Protein AF-A0AAF0JVI3-F1 (afdb_monomer)

Solvent-accessible surface area (backbone atoms only — not comparable to full-atom values): 8231 Å² total; per-residue (Å²): 130,86,75,66,39,28,36,36,37,35,58,21,78,48,69,66,36,45,56,50,49,50,54,50,51,55,49,44,70,76,72,38,88,47,59,59,34,39,35,38,45,34,44,60,69,48,43,54,50,51,65,70,68,48,59,68,65,55,51,71,70,60,32,52,45,82,44,73,52,59,90,94,47,67,57,68,64,51,51,51,53,50,44,72,74,58,62,40,49,33,38,34,35,36,44,21,34,46,73,63,34,77,77,58,58,63,59,57,56,55,62,52,26,62,77,70,69,24,46,49,32,9,38,33,85,55,92,61,30,46,78,50,70,52,76,29,71,46,69,68,59,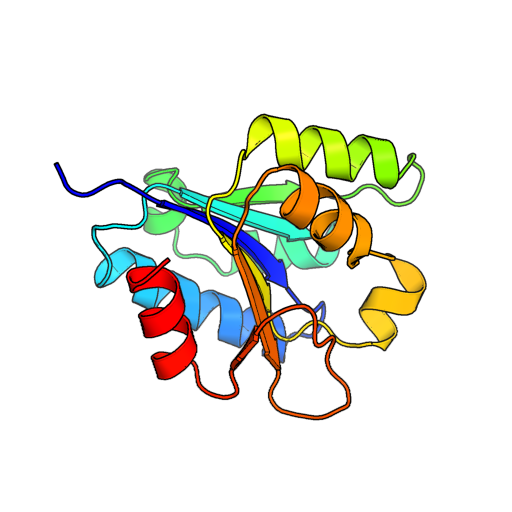43,53,50,51,62,72,74,104

Nearest PDB structures (foldseek):
  8oru-assembly2_DDD  TM=5.451E-01  e=4.263E-02  Methanothermus fervidus DSM 2088
  2d7i-assembly1_A  TM=6.392E-01  e=3.546E-01  Homo sapiens
  1tq8-assembly2_E-2  TM=4.456E-01  e=7.735E-02  Mycobacterium tuberculosis H37Rv
  6e4r-assembly1_A  TM=6.004E-01  e=4.938E-01  Drosophila melanogaster
  5zst-assembly1_A  TM=4.640E-01  e=8.386E-01  Hydrogenimonas thermophila

Structure (mmCIF, N/CA/C/O backbone):
data_AF-A0AAF0JVI3-F1
#
_entry.id   AF-A0AAF0JVI3-F1
#
loop_
_atom_site.group_PDB
_atom_site.id
_atom_site.type_symbol
_atom_site.label_atom_id
_atom_site.label_alt_id
_atom_site.label_comp_id
_atom_site.label_asym_id
_atom_site.label_entity_id
_atom_site.label_seq_id
_atom_site.pdbx_PDB_ins_code
_atom_site.Cartn_x
_atom_site.Cartn_y
_atom_site.Cartn_z
_atom_site.occupancy
_atom_site.B_iso_or_equiv
_atom_site.auth_seq_id
_atom_site.auth_comp_id
_atom_site.auth_asym_id
_atom_site.auth_atom_id
_atom_site.pdbx_PDB_model_num
ATOM 1 N N . MET A 1 1 ? -16.131 -2.625 21.832 1.00 48.53 1 MET A N 1
ATOM 2 C CA . MET A 1 1 ? -14.728 -2.261 21.535 1.00 48.53 1 MET A CA 1
ATOM 3 C C . MET A 1 1 ? -14.649 -1.943 20.058 1.00 48.53 1 MET A C 1
ATOM 5 O O . MET A 1 1 ? -15.093 -2.768 19.276 1.00 48.53 1 MET A O 1
ATOM 9 N N . THR A 1 2 ? -14.171 -0.762 19.675 1.00 58.72 2 THR A N 1
ATOM 10 C CA . THR A 1 2 ? -13.973 -0.422 18.259 1.00 58.72 2 THR A CA 1
ATOM 11 C C . THR A 1 2 ? -12.826 -1.269 17.720 1.00 58.72 2 THR A C 1
ATOM 13 O O . THR A 1 2 ? -11.732 -1.240 18.289 1.00 58.72 2 THR A O 1
ATOM 16 N N . GLU A 1 3 ? -13.085 -2.067 16.687 1.00 73.50 3 GLU A N 1
ATOM 17 C CA . GLU A 1 3 ? -12.071 -2.938 16.101 1.00 73.50 3 GLU A CA 1
ATOM 18 C C . GLU A 1 3 ? -10.969 -2.101 15.443 1.00 73.50 3 GLU A C 1
ATOM 20 O O . GLU A 1 3 ? -11.215 -1.061 14.827 1.00 73.50 3 GLU A O 1
ATOM 25 N N . LYS A 1 4 ? -9.728 -2.514 15.684 1.00 83.94 4 LYS A N 1
ATOM 26 C CA . LYS A 1 4 ? -8.514 -1.770 15.361 1.00 83.94 4 LYS A CA 1
ATOM 27 C C . LYS A 1 4 ? -7.941 -2.323 14.056 1.00 83.94 4 LYS A C 1
ATOM 29 O O . LYS A 1 4 ? -7.474 -3.458 14.037 1.00 83.94 4 LYS A O 1
ATOM 34 N N . LYS A 1 5 ? -7.948 -1.516 12.998 1.00 88.94 5 LYS A N 1
ATOM 35 C CA . LYS A 1 5 ? -7.718 -1.929 11.607 1.00 88.94 5 LYS A CA 1
ATOM 36 C C . LYS A 1 5 ? -6.244 -2.002 11.221 1.00 88.94 5 LYS A C 1
ATOM 38 O O . LYS A 1 5 ? -5.407 -1.222 11.687 1.00 88.94 5 LYS A O 1
ATOM 43 N N . ARG A 1 6 ? -5.934 -2.932 10.328 1.00 93.94 6 ARG A N 1
ATOM 44 C CA . ARG A 1 6 ? -4.636 -3.196 9.711 1.00 93.94 6 ARG A CA 1
ATOM 45 C C . ARG A 1 6 ? -4.731 -2.863 8.234 1.00 93.94 6 ARG A C 1
ATOM 47 O O . ARG A 1 6 ? -5.465 -3.502 7.485 1.00 93.94 6 ARG A O 1
ATOM 54 N N . LEU A 1 7 ? -3.956 -1.875 7.825 1.00 95.81 7 LEU A N 1
ATOM 55 C CA . LEU A 1 7 ? -3.935 -1.370 6.463 1.00 95.81 7 LEU A CA 1
ATOM 56 C C . LEU A 1 7 ? -2.716 -1.921 5.730 1.00 95.81 7 LEU A C 1
ATOM 58 O O . LEU A 1 7 ? -1.613 -1.845 6.266 1.00 95.81 7 LEU A O 1
ATOM 62 N N . LEU A 1 8 ? -2.879 -2.430 4.513 1.00 96.62 8 LEU A N 1
ATOM 63 C CA . LEU A 1 8 ? -1.770 -2.762 3.618 1.00 96.62 8 LEU A CA 1
ATOM 64 C C . LEU A 1 8 ? -1.792 -1.838 2.399 1.00 96.62 8 LEU A C 1
ATOM 66 O O . LEU A 1 8 ? -2.687 -1.915 1.567 1.00 96.62 8 LEU A O 1
ATOM 70 N N . LEU A 1 9 ? -0.789 -0.973 2.294 1.00 96.56 9 LEU A N 1
ATOM 71 C CA . LEU A 1 9 ? -0.605 -0.002 1.223 1.00 96.56 9 LEU A CA 1
ATOM 72 C C . LEU A 1 9 ? 0.365 -0.546 0.170 1.00 96.56 9 LEU A C 1
ATOM 74 O O . LEU A 1 9 ? 1.494 -0.935 0.485 1.00 96.56 9 LEU A O 1
ATOM 78 N N . ILE A 1 10 ? -0.065 -0.509 -1.088 1.00 95.19 10 ILE A N 1
ATOM 79 C CA . ILE A 1 10 ? 0.704 -0.869 -2.281 1.00 95.19 10 ILE A CA 1
ATOM 80 C C . ILE A 1 10 ? 0.852 0.409 -3.125 1.00 95.19 10 ILE A C 1
ATOM 82 O O . ILE A 1 10 ? -0.019 0.703 -3.949 1.00 95.19 10 ILE A O 1
ATOM 86 N N . PRO A 1 11 ? 1.895 1.227 -2.897 1.00 95.12 11 PRO A N 1
ATOM 87 C CA . PRO A 1 11 ? 2.025 2.521 -3.546 1.00 95.12 11 PRO A CA 1
ATOM 88 C C . PRO A 1 11 ? 2.601 2.438 -4.964 1.00 95.12 11 PRO A C 1
ATOM 90 O O . PRO A 1 11 ? 3.274 1.471 -5.342 1.00 95.12 11 PRO A O 1
ATOM 93 N N . GLY A 1 12 ? 2.377 3.495 -5.742 1.00 93.50 12 GLY A N 1
ATOM 94 C CA . GLY A 1 12 ? 3.143 3.803 -6.947 1.00 93.50 12 GLY A CA 1
ATOM 95 C C . GLY A 1 12 ? 4.621 4.053 -6.659 1.00 93.50 12 GLY A C 1
ATOM 96 O O . GLY A 1 12 ? 5.032 4.310 -5.526 1.00 93.50 12 GLY A O 1
ATOM 97 N N . THR A 1 13 ? 5.444 3.956 -7.702 1.00 92.06 13 THR A N 1
ATOM 98 C CA . THR A 1 13 ? 6.897 4.166 -7.577 1.00 92.06 13 THR A CA 1
ATOM 99 C C . THR A 1 13 ? 7.313 5.618 -7.832 1.00 92.06 13 THR A C 1
ATOM 101 O O . THR A 1 13 ? 8.444 6.003 -7.528 1.00 92.06 13 THR A O 1
ATOM 104 N N . SER A 1 14 ? 6.406 6.443 -8.370 1.00 91.69 14 SER A N 1
ATOM 105 C CA . SER A 1 14 ? 6.688 7.837 -8.708 1.00 91.69 14 SER A CA 1
ATOM 106 C C . SER A 1 14 ? 6.914 8.697 -7.460 1.00 91.69 14 SER A C 1
ATOM 108 O O . SER A 1 14 ? 6.348 8.458 -6.391 1.00 91.69 14 SER A O 1
ATOM 110 N N . ARG A 1 15 ? 7.727 9.752 -7.597 1.00 90.75 15 ARG A N 1
ATOM 111 C CA . ARG A 1 15 ? 7.989 10.689 -6.491 1.00 90.75 15 ARG A CA 1
ATOM 112 C C . ARG A 1 15 ? 6.720 11.374 -5.992 1.00 90.75 15 ARG A C 1
ATOM 114 O O . ARG A 1 15 ? 6.581 11.556 -4.786 1.00 90.75 15 ARG A O 1
ATOM 121 N N . ASP A 1 16 ? 5.813 11.734 -6.897 1.00 91.62 16 ASP A N 1
ATOM 122 C CA . ASP A 1 16 ? 4.544 12.362 -6.530 1.00 91.62 16 ASP A CA 1
ATOM 123 C C . ASP A 1 16 ? 3.647 11.398 -5.748 1.00 91.62 16 ASP A C 1
ATOM 125 O O . ASP A 1 16 ? 3.144 11.781 -4.694 1.00 91.62 16 ASP A O 1
ATOM 129 N N . SER A 1 17 ? 3.548 10.133 -6.184 1.00 92.88 17 SER A N 1
ATOM 130 C CA . SER A 1 17 ? 2.815 9.092 -5.452 1.00 92.88 17 SER A CA 1
ATOM 131 C C . SER A 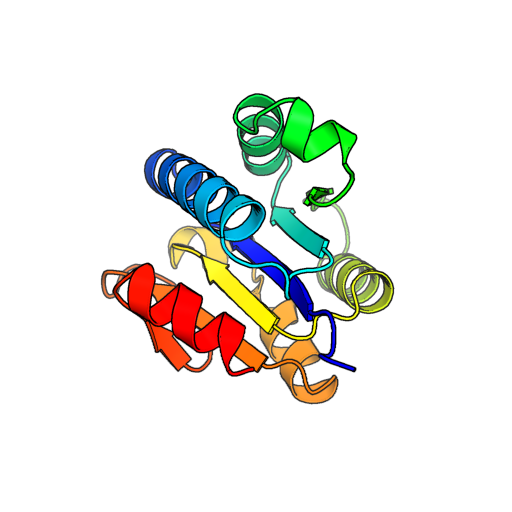1 17 ? 3.367 8.909 -4.040 1.00 92.88 17 SER A C 1
ATOM 133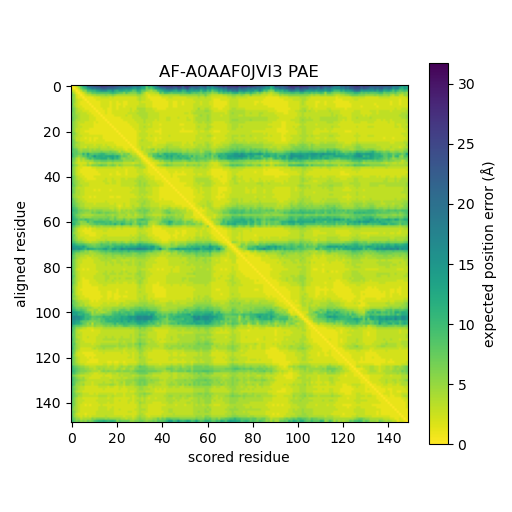 O O . SER A 1 17 ? 2.603 8.893 -3.077 1.00 92.88 17 SER A O 1
ATOM 135 N N . ILE A 1 18 ? 4.695 8.848 -3.892 1.00 94.81 18 ILE A N 1
ATOM 136 C CA . ILE A 1 18 ? 5.328 8.717 -2.577 1.00 94.81 18 ILE A CA 1
ATOM 137 C C . ILE A 1 18 ? 5.071 9.962 -1.720 1.00 94.81 18 ILE A C 1
ATOM 139 O O . ILE A 1 18 ? 4.703 9.821 -0.560 1.00 94.81 18 ILE A O 1
ATOM 143 N N . ARG A 1 19 ? 5.220 11.180 -2.255 1.00 93.81 19 ARG A N 1
ATOM 144 C CA . ARG A 1 19 ? 4.946 12.414 -1.493 1.00 93.81 19 ARG A CA 1
ATOM 145 C C . ARG A 1 19 ? 3.516 12.427 -0.951 1.00 93.81 19 ARG A C 1
ATOM 147 O O . ARG A 1 19 ? 3.306 12.765 0.211 1.00 93.81 19 ARG A O 1
ATOM 154 N N . GLU A 1 20 ? 2.555 12.050 -1.783 1.00 95.19 20 GLU A N 1
ATOM 155 C CA . GLU A 1 20 ? 1.143 12.019 -1.412 1.00 95.19 20 GLU A CA 1
ATOM 156 C C . GLU A 1 20 ? 0.833 10.907 -0.403 1.00 95.19 20 GLU A C 1
ATOM 158 O O . GLU A 1 20 ? 0.116 11.142 0.568 1.00 95.19 20 GLU A O 1
ATOM 163 N N . LEU A 1 21 ? 1.470 9.742 -0.546 1.00 96.12 21 LEU A N 1
ATOM 164 C CA . LEU A 1 21 ? 1.407 8.650 0.426 1.00 96.12 21 LEU A CA 1
ATOM 165 C C . LEU A 1 21 ? 1.873 9.104 1.816 1.00 96.12 21 LEU A C 1
ATOM 167 O O . LEU A 1 21 ? 1.233 8.783 2.813 1.00 96.12 21 LEU A O 1
ATOM 171 N N . ILE A 1 22 ? 2.980 9.849 1.900 1.00 94.00 22 ILE A N 1
ATOM 172 C CA . ILE A 1 22 ? 3.499 10.347 3.182 1.00 94.00 22 ILE A CA 1
ATOM 173 C C . ILE A 1 22 ? 2.515 11.326 3.829 1.00 94.00 22 ILE A C 1
ATOM 175 O O . ILE A 1 22 ? 2.246 11.214 5.025 1.00 94.00 22 ILE A O 1
ATOM 179 N N . ALA A 1 23 ? 1.957 12.259 3.052 1.00 91.69 23 ALA A N 1
ATOM 180 C CA . ALA A 1 23 ? 0.954 13.199 3.552 1.00 91.69 23 ALA A CA 1
ATOM 181 C C . ALA A 1 23 ? -0.284 12.463 4.091 1.00 91.69 23 ALA A C 1
ATOM 183 O O . ALA A 1 23 ? -0.745 12.749 5.197 1.00 91.69 23 ALA A O 1
ATOM 184 N N . PHE A 1 24 ? -0.755 11.462 3.350 1.00 93.12 24 PHE A N 1
ATOM 185 C CA . PHE A 1 24 ? -1.876 10.615 3.736 1.00 93.12 24 PHE A CA 1
ATOM 186 C C . PHE A 1 24 ? -1.608 9.813 5.019 1.00 93.12 24 PHE A C 1
ATOM 188 O O . PHE A 1 24 ? -2.438 9.800 5.924 1.00 93.12 24 PHE A O 1
ATOM 195 N N . ILE A 1 25 ? -0.431 9.193 5.155 1.00 92.50 25 ILE A N 1
ATOM 196 C CA . ILE A 1 25 ? -0.056 8.451 6.372 1.00 92.50 25 ILE A CA 1
ATOM 197 C C . ILE A 1 25 ? -0.023 9.375 7.591 1.00 92.50 25 ILE A C 1
ATOM 199 O O . ILE A 1 25 ? -0.523 9.002 8.652 1.00 92.50 25 ILE A O 1
ATOM 203 N N . ASN A 1 26 ? 0.547 10.573 7.446 1.00 87.44 26 ASN A N 1
ATOM 204 C CA . ASN A 1 26 ? 0.596 11.541 8.537 1.00 87.44 26 ASN A CA 1
ATOM 205 C C . ASN A 1 26 ? -0.821 11.955 8.967 1.00 87.44 26 ASN A C 1
ATOM 207 O O . ASN A 1 26 ? -1.109 11.957 10.161 1.00 87.44 26 ASN A O 1
ATOM 211 N N . SER A 1 27 ? -1.721 12.223 8.012 1.00 86.75 27 SER A N 1
ATOM 212 C CA . SER A 1 27 ? -3.138 12.501 8.297 1.00 86.75 27 SER A CA 1
ATOM 213 C C . SER A 1 27 ? -3.789 11.349 9.070 1.00 86.75 27 SER A C 1
ATOM 215 O O . SER A 1 27 ? -4.274 11.532 10.190 1.00 86.75 27 SER A O 1
ATOM 217 N N . LEU A 1 28 ? -3.691 10.125 8.541 1.00 86.81 28 LEU A N 1
ATOM 218 C CA . LEU A 1 28 ? -4.298 8.941 9.145 1.00 86.81 28 LEU A CA 1
ATOM 219 C C . LEU A 1 28 ? -3.813 8.677 10.571 1.00 86.81 28 LEU A C 1
ATOM 221 O O . LEU A 1 28 ? -4.615 8.357 11.443 1.00 86.81 28 LEU A O 1
ATOM 225 N N . ILE A 1 29 ? -2.512 8.787 10.836 1.00 82.44 29 ILE A N 1
ATOM 226 C CA . ILE A 1 29 ? -1.958 8.434 12.150 1.00 82.44 29 ILE A CA 1
ATOM 227 C C . ILE A 1 29 ? -2.369 9.432 13.234 1.00 82.44 29 ILE A C 1
ATOM 229 O O . ILE A 1 29 ? -2.554 9.028 14.386 1.00 82.44 29 ILE A O 1
ATOM 233 N N . HIS A 1 30 ? -2.501 10.712 12.885 1.00 74.50 30 HIS A N 1
ATOM 234 C CA . HIS A 1 30 ? -2.864 11.755 13.841 1.00 74.50 30 HIS A CA 1
ATOM 235 C C . HIS A 1 30 ? -4.375 11.867 14.055 1.00 74.50 30 HIS A C 1
ATOM 237 O O . HIS A 1 30 ? -4.802 12.230 15.150 1.00 74.50 30 HIS A O 1
ATOM 243 N N . VAL A 1 31 ? -5.179 11.535 13.043 1.00 70.81 31 VAL A N 1
ATOM 244 C CA . VAL A 1 31 ? -6.635 11.737 13.073 1.00 70.81 31 VAL A CA 1
ATOM 245 C C . VAL A 1 31 ? -7.387 10.440 13.383 1.00 70.81 31 VAL A C 1
ATOM 247 O O . VAL A 1 31 ? -8.403 10.458 14.079 1.00 70.81 31 VAL A O 1
ATOM 250 N N . ASN A 1 32 ? -6.878 9.288 12.940 1.00 73.31 32 ASN A N 1
ATOM 251 C CA . ASN A 1 32 ? -7.641 8.046 12.940 1.00 73.31 32 ASN A CA 1
ATOM 252 C C . ASN A 1 32 ? -7.164 7.049 14.007 1.00 73.31 32 ASN A C 1
ATOM 254 O O . ASN A 1 32 ? -6.341 6.160 13.777 1.00 73.31 32 ASN A O 1
ATOM 258 N N . SER A 1 33 ? -7.770 7.144 15.192 1.00 72.50 33 SER A N 1
ATOM 259 C CA . SER A 1 33 ? -7.513 6.231 16.319 1.00 72.50 33 SER A CA 1
ATOM 260 C C . SER A 1 33 ? -7.898 4.763 16.062 1.00 72.50 33 SER A C 1
ATOM 262 O O . SER A 1 33 ? -7.534 3.888 16.856 1.00 72.50 33 SER A O 1
ATOM 264 N N . ARG A 1 34 ? -8.616 4.470 14.967 1.00 82.81 34 ARG A N 1
ATOM 265 C CA . ARG A 1 34 ? -9.024 3.109 14.590 1.00 82.81 34 ARG A CA 1
ATOM 266 C C . ARG A 1 34 ? -7.946 2.367 13.809 1.00 82.81 34 ARG A C 1
ATOM 268 O O . ARG A 1 34 ? -8.050 1.151 13.686 1.00 82.81 34 ARG A O 1
ATOM 275 N N . ILE A 1 35 ? -6.900 3.040 13.329 1.00 86.75 35 ILE A N 1
ATOM 276 C CA . ILE A 1 35 ? -5.784 2.383 12.641 1.00 86.75 35 ILE A CA 1
ATOM 277 C C . ILE A 1 35 ? -4.774 1.864 13.663 1.00 86.75 35 ILE A C 1
ATOM 279 O O . ILE A 1 35 ? -4.143 2.615 14.405 1.00 86.75 35 ILE A O 1
ATOM 283 N N . ASN A 1 36 ? -4.608 0.546 13.692 1.00 87.00 36 ASN A N 1
ATOM 284 C CA . ASN A 1 36 ? -3.631 -0.129 14.537 1.00 87.00 36 ASN A CA 1
ATOM 285 C C . ASN A 1 36 ? -2.249 -0.162 13.890 1.00 87.00 36 ASN A C 1
ATOM 287 O O . ASN A 1 36 ? -1.244 0.121 14.541 1.00 87.00 36 ASN A O 1
ATOM 291 N N . ARG A 1 37 ? -2.201 -0.563 12.615 1.00 91.44 37 ARG A N 1
ATOM 292 C CA . ARG A 1 37 ? -0.961 -0.739 11.856 1.00 91.44 37 ARG A CA 1
ATOM 293 C C . ARG A 1 37 ? -1.163 -0.417 10.386 1.00 91.44 37 ARG A C 1
ATOM 295 O O . ARG A 1 37 ? -2.180 -0.779 9.803 1.00 91.44 37 ARG A O 1
ATOM 302 N N . ILE A 1 38 ? -0.145 0.197 9.804 1.00 94.88 38 ILE A N 1
ATOM 303 C CA . ILE A 1 38 ? -0.013 0.473 8.382 1.00 94.88 38 ILE A CA 1
ATOM 304 C C . ILE A 1 38 ? 1.199 -0.303 7.880 1.00 94.88 38 ILE A C 1
ATOM 306 O O . ILE A 1 38 ? 2.329 -0.102 8.320 1.00 94.88 38 ILE A O 1
ATOM 310 N N . TYR A 1 39 ? 0.963 -1.203 6.947 1.00 95.69 39 TYR A N 1
ATOM 311 C CA . TYR A 1 39 ? 1.978 -1.968 6.254 1.00 95.69 39 TYR A CA 1
ATOM 312 C C . TYR A 1 39 ? 2.164 -1.361 4.872 1.00 95.69 39 TYR A C 1
ATOM 314 O O . TYR A 1 39 ? 1.182 -1.089 4.194 1.00 95.69 39 TYR A O 1
ATOM 322 N N . ILE A 1 40 ? 3.400 -1.145 4.440 1.00 96.00 40 ILE A N 1
ATOM 323 C CA . ILE A 1 40 ? 3.694 -0.593 3.112 1.00 96.00 40 ILE A CA 1
ATOM 324 C C . ILE A 1 40 ? 4.573 -1.587 2.383 1.00 96.00 40 ILE A C 1
ATOM 326 O O . ILE A 1 40 ? 5.629 -1.955 2.898 1.00 96.00 40 ILE A O 1
ATOM 330 N N . VAL A 1 41 ? 4.153 -2.022 1.200 1.00 93.88 41 VAL A N 1
ATOM 331 C CA . VAL A 1 41 ? 4.888 -3.000 0.397 1.00 93.88 41 VAL A CA 1
ATOM 332 C C . VAL A 1 41 ? 5.358 -2.398 -0.918 1.00 93.88 41 VAL A C 1
ATOM 334 O O . VAL A 1 41 ? 4.595 -1.759 -1.629 1.00 93.88 41 VAL A O 1
ATOM 337 N N . GLY A 1 42 ? 6.620 -2.615 -1.269 1.00 91.81 42 GLY A N 1
ATOM 338 C CA . GLY A 1 42 ? 7.185 -2.104 -2.513 1.00 91.81 42 GLY A CA 1
ATOM 339 C C . GLY A 1 42 ? 8.598 -2.609 -2.756 1.00 91.81 42 GLY A C 1
ATOM 340 O O . GLY A 1 42 ? 9.179 -3.305 -1.920 1.00 91.81 42 GLY A O 1
ATOM 341 N N . ILE A 1 43 ? 9.159 -2.258 -3.909 1.00 89.56 43 ILE A N 1
ATOM 342 C CA . ILE A 1 43 ? 10.563 -2.537 -4.225 1.00 89.56 43 ILE A CA 1
ATOM 343 C C . ILE A 1 43 ? 11.513 -1.721 -3.349 1.00 89.56 43 ILE A C 1
ATOM 345 O O . ILE A 1 43 ? 11.099 -0.812 -2.622 1.00 89.56 43 ILE A O 1
ATOM 349 N N . LYS A 1 44 ? 12.802 -2.065 -3.411 1.00 90.38 44 LYS A N 1
ATOM 350 C CA . LYS A 1 44 ? 13.853 -1.475 -2.578 1.00 90.38 44 LYS A CA 1
ATOM 351 C C . LYS A 1 44 ? 13.828 0.051 -2.618 1.00 90.38 44 LYS A C 1
ATOM 353 O O . LYS A 1 44 ? 13.758 0.673 -1.564 1.00 90.38 44 LYS A O 1
ATOM 358 N N . GLU A 1 45 ? 13.843 0.632 -3.807 1.00 90.19 45 GLU A N 1
ATOM 359 C CA . GLU A 1 45 ? 13.951 2.071 -4.034 1.00 90.19 45 GLU A CA 1
ATOM 360 C C . GLU A 1 45 ? 12.747 2.801 -3.432 1.00 90.19 45 GLU A C 1
ATOM 362 O O . GLU A 1 45 ? 12.914 3.751 -2.667 1.00 90.19 45 GLU A O 1
ATOM 367 N N . THR A 1 46 ? 11.532 2.312 -3.705 1.00 91.62 46 THR A N 1
ATOM 368 C CA . THR A 1 46 ? 10.287 2.868 -3.158 1.00 91.62 46 THR A CA 1
ATOM 369 C C . THR A 1 46 ? 10.284 2.825 -1.634 1.00 91.62 46 THR A C 1
ATOM 371 O O . THR A 1 46 ? 10.027 3.837 -0.986 1.00 91.62 46 THR A O 1
ATOM 374 N N . ILE A 1 47 ? 10.611 1.672 -1.047 1.00 93.94 47 ILE A N 1
ATOM 375 C CA . ILE A 1 47 ? 10.599 1.491 0.407 1.00 93.94 47 ILE A CA 1
ATOM 376 C C . ILE A 1 47 ? 11.678 2.330 1.097 1.00 93.94 47 ILE A C 1
ATOM 378 O O . ILE A 1 47 ? 11.425 2.890 2.163 1.00 93.94 47 ILE A O 1
ATOM 382 N N . GLU A 1 48 ? 12.861 2.469 0.498 1.00 94.31 48 GLU A N 1
ATOM 383 C CA . GLU A 1 48 ? 13.920 3.325 1.034 1.00 94.31 48 GLU A CA 1
ATOM 384 C C . GLU A 1 48 ? 13.531 4.805 1.016 1.00 94.31 48 GLU A C 1
ATOM 386 O O . GLU A 1 48 ? 13.812 5.514 1.984 1.00 94.31 48 GLU A O 1
ATOM 391 N N . VAL A 1 49 ? 12.876 5.279 -0.049 1.00 94.38 49 VAL A N 1
ATOM 392 C CA . VAL A 1 49 ? 12.384 6.664 -0.116 1.00 94.38 49 VAL A CA 1
ATOM 393 C C . VAL A 1 49 ? 11.294 6.879 0.931 1.00 94.38 49 VAL A C 1
ATOM 395 O O . VAL A 1 49 ? 11.409 7.802 1.733 1.00 94.38 49 VAL A O 1
ATOM 398 N N . VAL A 1 50 ? 10.296 5.992 1.000 1.00 94.38 50 VAL A N 1
ATOM 399 C CA . VAL A 1 50 ? 9.222 6.063 2.006 1.00 94.38 50 VAL A CA 1
ATOM 400 C C . VAL A 1 50 ? 9.800 6.092 3.422 1.00 94.38 50 VAL A C 1
ATOM 402 O O . VAL A 1 50 ? 9.466 6.976 4.208 1.00 94.38 50 VAL A O 1
ATOM 405 N N . GLY A 1 51 ? 10.718 5.178 3.744 1.00 92.56 51 GLY A N 1
ATOM 406 C CA . GLY A 1 51 ? 11.326 5.097 5.071 1.00 92.56 51 GLY A CA 1
ATOM 407 C C . GLY A 1 51 ? 12.144 6.330 5.462 1.00 92.56 51 GLY A C 1
ATOM 408 O O . GLY A 1 51 ? 12.193 6.669 6.641 1.00 92.56 51 GLY A O 1
ATOM 409 N N . LYS A 1 52 ? 12.760 7.025 4.497 1.00 92.62 52 LYS A N 1
ATOM 410 C CA . LYS A 1 52 ? 13.483 8.287 4.738 1.00 92.62 52 LYS A CA 1
ATOM 411 C C . LYS A 1 52 ? 12.552 9.494 4.862 1.00 92.62 52 LYS A C 1
ATOM 413 O O . LYS A 1 52 ? 12.919 10.460 5.524 1.00 92.62 52 LYS A O 1
ATOM 418 N N . SER A 1 53 ? 11.395 9.455 4.205 1.00 92.00 53 SER A N 1
ATOM 419 C CA . SER A 1 53 ? 10.434 10.561 4.175 1.00 92.00 53 SER A CA 1
ATOM 420 C C . SER A 1 53 ? 9.429 10.536 5.326 1.00 92.00 53 SER A C 1
ATOM 422 O O . SER A 1 53 ? 8.844 11.574 5.628 1.00 92.00 53 SER A O 1
ATOM 424 N N . LEU A 1 54 ? 9.222 9.386 5.973 1.00 90.06 54 LEU A N 1
ATOM 425 C CA . LEU A 1 54 ? 8.345 9.293 7.137 1.00 90.06 54 LEU A CA 1
ATOM 426 C C . LEU A 1 54 ? 8.945 10.012 8.361 1.00 90.06 54 LEU A C 1
ATOM 428 O O . LEU A 1 54 ? 10.139 9.858 8.644 1.00 90.06 54 LEU A O 1
ATOM 432 N N . PRO A 1 55 ? 8.125 10.748 9.135 1.00 85.75 55 PRO A N 1
ATOM 433 C CA . PRO A 1 55 ? 8.546 11.316 10.410 1.00 85.75 55 PRO A CA 1
ATOM 434 C C . PRO A 1 55 ? 9.080 10.246 11.382 1.00 85.75 55 PRO A C 1
ATOM 436 O O . PRO A 1 55 ? 8.608 9.107 11.432 1.00 85.75 55 PRO A O 1
ATOM 439 N N . ARG A 1 56 ? 10.111 10.589 12.167 1.00 83.44 56 ARG A N 1
ATOM 440 C CA . ARG A 1 56 ? 10.794 9.621 13.053 1.00 83.44 56 ARG A CA 1
ATOM 441 C C . ARG A 1 56 ? 9.901 9.108 14.181 1.00 83.44 56 ARG A C 1
ATOM 443 O O . ARG A 1 56 ? 10.062 7.972 14.615 1.00 83.44 56 ARG A O 1
ATOM 450 N N . ASP A 1 57 ? 9.015 9.949 14.684 1.00 81.19 57 ASP A N 1
ATOM 451 C CA . ASP A 1 57 ? 7.979 9.640 15.668 1.00 81.19 57 ASP A CA 1
ATOM 452 C C . ASP A 1 57 ? 7.008 8.572 15.148 1.00 81.19 57 ASP A C 1
ATOM 454 O O . ASP A 1 57 ? 6.817 7.557 15.820 1.00 81.19 57 ASP A O 1
ATOM 458 N N . VAL A 1 58 ? 6.543 8.698 13.901 1.00 80.06 58 VAL A N 1
ATOM 459 C CA . VAL A 1 58 ? 5.702 7.687 13.231 1.00 80.06 58 VAL A CA 1
ATOM 460 C C . VAL A 1 58 ? 6.382 6.312 13.190 1.00 80.06 58 VAL A C 1
ATOM 462 O O . VAL A 1 58 ? 5.755 5.280 13.451 1.00 80.06 58 VAL A O 1
ATOM 465 N N . LEU A 1 59 ? 7.686 6.282 12.905 1.00 76.31 59 LEU A N 1
ATOM 466 C CA . LEU A 1 59 ? 8.468 5.042 12.872 1.00 76.31 59 LEU A CA 1
ATOM 467 C C . LEU A 1 59 ? 8.731 4.471 14.276 1.00 76.31 59 LEU A C 1
ATOM 469 O O . LEU A 1 59 ? 8.714 3.253 14.463 1.00 76.31 59 LEU A O 1
ATOM 473 N N . ARG A 1 60 ? 8.957 5.329 15.279 1.00 74.19 60 ARG A N 1
ATOM 474 C CA . ARG A 1 60 ? 9.214 4.923 16.675 1.00 74.19 60 ARG A CA 1
ATOM 475 C C . ARG A 1 60 ? 8.012 4.254 17.322 1.00 74.19 60 ARG A C 1
ATOM 477 O O . ARG A 1 60 ? 8.190 3.297 18.072 1.00 74.19 60 ARG A O 1
ATOM 484 N N . GLU A 1 61 ? 6.806 4.703 16.992 1.00 76.69 61 GLU A N 1
ATOM 485 C CA . GLU A 1 61 ? 5.562 4.096 17.474 1.00 76.69 61 GLU A CA 1
ATOM 486 C C . GLU A 1 61 ? 5.296 2.704 16.876 1.00 76.69 61 GLU A C 1
ATOM 488 O O . GLU A 1 61 ? 4.356 2.028 17.291 1.00 76.69 61 GLU A O 1
ATOM 493 N N . LYS A 1 62 ? 6.110 2.250 15.906 1.00 76.50 62 LYS A N 1
ATOM 494 C CA . LYS A 1 62 ? 5.936 0.983 15.169 1.00 76.50 62 LYS A CA 1
ATOM 495 C C . LYS A 1 62 ? 4.544 0.829 14.536 1.00 76.50 62 LYS A C 1
ATOM 497 O O . LYS A 1 62 ? 4.117 -0.290 14.248 1.00 76.50 62 LYS A O 1
ATOM 502 N N . LYS A 1 63 ? 3.848 1.947 14.300 1.00 86.44 63 LYS A N 1
ATOM 503 C CA . LYS A 1 63 ? 2.569 1.976 13.581 1.00 86.44 63 LYS A CA 1
ATOM 504 C C . LYS A 1 63 ? 2.758 1.694 12.098 1.00 86.44 63 LYS A C 1
ATOM 506 O O . LYS A 1 63 ? 1.884 1.081 11.499 1.00 86.44 63 LYS A O 1
ATOM 511 N N . VAL A 1 64 ? 3.893 2.101 11.526 1.00 92.75 64 VAL A N 1
ATOM 512 C CA . VAL A 1 64 ? 4.228 1.853 10.120 1.00 92.75 64 VAL A CA 1
ATOM 513 C C . VAL A 1 64 ? 5.303 0.778 10.006 1.00 92.75 64 VAL A C 1
ATOM 515 O O . VAL A 1 64 ? 6.350 0.860 10.648 1.00 92.75 64 VAL A O 1
ATOM 518 N N . ILE A 1 65 ? 5.051 -0.231 9.175 1.00 93.94 65 ILE A N 1
ATOM 519 C CA . ILE A 1 65 ? 5.961 -1.348 8.908 1.00 93.94 65 ILE A CA 1
ATOM 520 C C . ILE A 1 65 ? 6.190 -1.441 7.400 1.00 93.94 65 ILE A C 1
ATOM 522 O O . ILE A 1 65 ? 5.246 -1.476 6.614 1.00 93.94 65 ILE A O 1
ATOM 526 N N . LEU A 1 66 ? 7.457 -1.500 6.997 1.00 94.56 66 LEU A N 1
ATOM 527 C CA . LEU A 1 66 ? 7.856 -1.504 5.593 1.00 94.56 66 LEU A CA 1
ATOM 528 C C . LEU A 1 66 ? 8.269 -2.913 5.148 1.00 94.56 66 LEU A C 1
ATOM 530 O O . LEU A 1 66 ? 9.153 -3.526 5.748 1.00 94.56 66 LEU A O 1
ATOM 534 N N . TYR A 1 67 ? 7.666 -3.408 4.070 1.00 94.19 67 TYR A N 1
ATOM 535 C CA . TYR A 1 67 ? 7.989 -4.680 3.433 1.00 94.19 67 TYR A CA 1
ATOM 536 C C . TYR A 1 67 ? 8.644 -4.456 2.076 1.00 94.19 67 TYR A C 1
ATOM 538 O O . TYR A 1 67 ? 8.030 -3.956 1.135 1.00 94.19 67 TYR A O 1
ATOM 546 N N . ARG A 1 68 ? 9.897 -4.897 1.967 1.00 92.56 68 ARG A N 1
ATOM 547 C CA . ARG A 1 68 ? 10.633 -4.884 0.707 1.00 92.56 68 ARG A CA 1
ATOM 548 C C . ARG A 1 68 ? 10.389 -6.161 -0.092 1.00 92.56 68 ARG A C 1
ATOM 550 O O . ARG A 1 68 ? 10.683 -7.261 0.379 1.00 92.56 68 ARG A O 1
ATOM 557 N N . LEU A 1 69 ? 9.936 -5.973 -1.320 1.00 89.50 69 LEU A N 1
ATOM 558 C CA . LEU A 1 69 ? 9.830 -6.960 -2.384 1.00 89.50 69 LEU A CA 1
ATOM 559 C C . LEU A 1 69 ? 11.196 -7.142 -3.082 1.00 89.50 69 LEU A C 1
ATOM 561 O O . LEU A 1 69 ? 11.896 -6.162 -3.337 1.00 89.50 69 LEU A O 1
ATOM 565 N N . ILE A 1 70 ? 11.610 -8.392 -3.326 1.00 85.62 70 ILE A N 1
ATOM 566 C CA . ILE A 1 70 ? 12.899 -8.748 -3.948 1.00 85.62 70 ILE A CA 1
ATOM 567 C C . ILE A 1 70 ? 12.662 -9.308 -5.355 1.00 85.62 70 ILE A C 1
ATOM 569 O O . ILE A 1 70 ? 12.046 -10.363 -5.482 1.00 85.62 70 ILE A O 1
ATOM 573 N N . GLU A 1 71 ? 13.223 -8.648 -6.374 1.00 74.75 71 GLU A N 1
ATOM 574 C CA . GLU A 1 71 ? 12.965 -8.933 -7.799 1.00 74.75 71 GLU A CA 1
ATOM 575 C C . GLU A 1 71 ? 13.360 -10.328 -8.276 1.00 74.75 71 GLU A C 1
ATOM 577 O O . GLU A 1 71 ? 12.687 -10.919 -9.108 1.00 74.75 71 GLU A O 1
ATOM 582 N N . GLN A 1 72 ? 14.428 -10.888 -7.715 1.00 75.69 72 GLN A N 1
ATOM 583 C CA . GLN A 1 72 ? 14.968 -12.187 -8.131 1.00 75.69 72 GLN A CA 1
ATOM 584 C C . GLN A 1 72 ? 14.346 -13.379 -7.386 1.00 75.69 72 GLN A C 1
ATOM 586 O O . GLN A 1 72 ? 14.884 -14.484 -7.413 1.00 75.69 72 GLN A O 1
ATOM 591 N N . LYS A 1 73 ? 13.258 -13.163 -6.644 1.00 76.75 73 LYS A N 1
ATOM 592 C CA . LYS A 1 73 ? 12.585 -14.200 -5.856 1.00 76.75 73 LYS A CA 1
ATOM 593 C C . LYS A 1 73 ? 11.160 -14.390 -6.347 1.00 76.75 73 LYS A C 1
ATOM 595 O O . LYS A 1 73 ? 10.556 -13.464 -6.868 1.00 76.75 73 LYS A O 1
ATOM 600 N N . ASP A 1 74 ? 10.610 -15.573 -6.086 1.00 84.94 74 ASP A N 1
ATOM 601 C CA . ASP A 1 74 ? 9.204 -15.879 -6.349 1.00 84.94 74 ASP A CA 1
ATOM 602 C C . ASP A 1 74 ? 8.292 -14.811 -5.718 1.00 84.94 74 ASP A C 1
ATOM 604 O O . ASP A 1 74 ? 8.233 -14.646 -4.491 1.00 84.94 74 ASP A O 1
ATOM 608 N N . TRP A 1 75 ? 7.629 -14.038 -6.577 1.00 84.56 75 TRP A N 1
ATOM 609 C CA . TRP A 1 75 ? 6.751 -12.949 -6.177 1.00 84.56 75 TRP A CA 1
ATOM 610 C C . TRP A 1 75 ? 5.516 -13.442 -5.440 1.00 84.56 75 TRP A C 1
ATOM 612 O O . TRP A 1 75 ? 5.175 -12.884 -4.396 1.00 84.56 75 TRP A O 1
ATOM 622 N N . GLY A 1 76 ? 4.893 -14.518 -5.923 1.00 85.75 76 GLY A N 1
ATOM 623 C CA . GLY A 1 76 ? 3.708 -15.103 -5.309 1.00 85.75 76 GLY A CA 1
ATOM 624 C C . GLY A 1 76 ? 3.995 -15.555 -3.880 1.00 85.75 76 GLY A C 1
ATOM 625 O O . GLY A 1 76 ? 3.263 -15.197 -2.956 1.00 85.75 76 GLY A O 1
ATOM 626 N N . ALA A 1 77 ? 5.118 -16.245 -3.663 1.00 88.31 77 ALA A N 1
ATOM 627 C CA . ALA A 1 77 ? 5.538 -16.673 -2.329 1.00 88.31 77 ALA A CA 1
ATOM 628 C C . ALA A 1 77 ? 5.825 -15.485 -1.391 1.00 88.31 77 ALA A C 1
ATOM 630 O O . ALA A 1 77 ? 5.460 -15.507 -0.212 1.00 88.31 77 ALA A O 1
ATOM 631 N N . GLN A 1 78 ? 6.467 -14.426 -1.897 1.00 91.25 78 GLN A N 1
ATOM 632 C CA . GLN A 1 78 ? 6.738 -13.219 -1.111 1.00 91.25 78 GLN A CA 1
ATOM 633 C C . GLN A 1 78 ? 5.456 -12.481 -0.725 1.00 91.25 78 GLN A C 1
ATOM 635 O O . GLN A 1 78 ? 5.297 -12.114 0.441 1.00 91.25 78 GLN A O 1
ATOM 640 N N . VAL A 1 79 ? 4.554 -12.281 -1.683 1.00 90.81 79 VAL A N 1
ATOM 641 C CA . VAL A 1 79 ? 3.267 -11.609 -1.490 1.00 90.81 79 VAL A CA 1
ATOM 642 C C . VAL A 1 79 ? 2.394 -12.398 -0.515 1.00 90.81 79 VAL A C 1
ATOM 644 O O . VAL A 1 79 ? 1.896 -11.821 0.451 1.00 90.81 79 VAL A O 1
ATOM 647 N N . LEU A 1 80 ? 2.307 -13.722 -0.673 1.00 90.94 80 LEU A N 1
ATOM 648 C CA . LEU A 1 80 ? 1.598 -14.597 0.261 1.00 90.94 80 LEU A CA 1
ATOM 649 C C . LEU A 1 80 ? 2.170 -14.495 1.679 1.00 90.94 80 LEU A C 1
ATOM 651 O O . LEU A 1 80 ? 1.419 -14.336 2.639 1.00 90.94 80 LEU A O 1
ATOM 655 N N . ARG A 1 81 ? 3.500 -14.528 1.826 1.00 93.00 81 ARG A N 1
ATOM 656 C CA . ARG A 1 81 ? 4.154 -14.378 3.134 1.00 93.00 81 ARG A CA 1
ATOM 657 C C . ARG A 1 81 ? 3.833 -13.029 3.777 1.00 93.00 81 ARG A C 1
ATOM 659 O O . ARG A 1 81 ? 3.592 -12.971 4.979 1.00 93.00 81 ARG A O 1
ATOM 666 N N . ILE A 1 82 ? 3.857 -11.942 3.005 1.00 93.88 82 ILE A N 1
ATOM 667 C CA . ILE A 1 82 ? 3.492 -10.609 3.505 1.00 93.88 82 ILE A CA 1
ATOM 668 C C . ILE A 1 82 ? 2.031 -10.610 3.946 1.00 93.88 82 ILE A C 1
ATOM 670 O O . ILE A 1 82 ? 1.742 -10.174 5.056 1.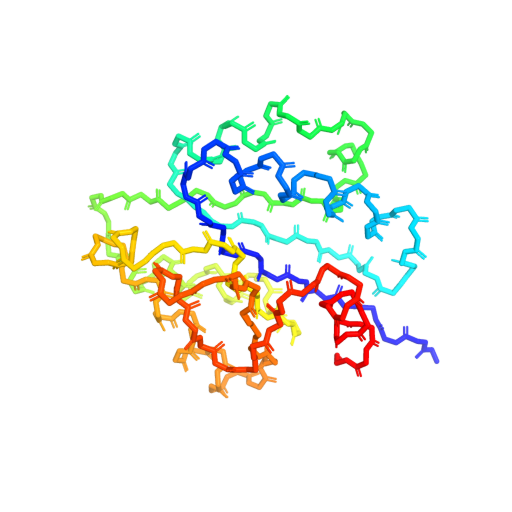00 93.88 82 ILE A O 1
ATOM 674 N N . PHE A 1 83 ? 1.124 -11.149 3.137 1.00 92.69 83 PHE A N 1
ATOM 675 C CA . PHE A 1 83 ? -0.291 -11.218 3.481 1.00 92.69 83 PHE A CA 1
ATOM 676 C C . PHE A 1 83 ? -0.540 -12.006 4.770 1.00 92.69 83 PHE A C 1
ATOM 678 O O . PHE A 1 83 ? -1.188 -11.491 5.670 1.00 92.69 83 PHE A O 1
ATOM 685 N N . VAL A 1 84 ? 0.044 -13.197 4.923 1.00 92.12 84 VAL A N 1
ATOM 686 C CA . VAL A 1 84 ? -0.091 -14.007 6.150 1.00 92.12 84 VAL A CA 1
ATOM 687 C C . VAL A 1 84 ? 0.466 -13.286 7.382 1.00 92.12 84 VAL A C 1
ATOM 689 O O . VAL A 1 84 ? -0.093 -13.400 8.467 1.00 92.12 84 VAL A O 1
ATOM 692 N N . ASN A 1 85 ? 1.544 -12.514 7.234 1.00 92.50 85 ASN A N 1
ATOM 693 C CA . ASN A 1 85 ? 2.125 -11.763 8.350 1.00 92.50 85 ASN A CA 1
ATOM 694 C C . ASN A 1 85 ? 1.333 -10.501 8.713 1.00 92.50 85 ASN A C 1
ATOM 696 O O . ASN A 1 85 ? 1.380 -10.047 9.856 1.00 92.50 85 ASN A O 1
ATOM 700 N N . THR A 1 86 ? 0.667 -9.897 7.732 1.00 93.00 86 THR A N 1
ATOM 701 C CA . THR A 1 86 ? -0.046 -8.628 7.906 1.00 93.00 86 THR A CA 1
ATOM 702 C C . THR A 1 86 ? -1.508 -8.842 8.270 1.00 93.00 86 THR A C 1
ATOM 704 O O . THR A 1 86 ? -2.011 -8.099 9.114 1.00 93.00 86 THR A O 1
ATOM 707 N N . LEU A 1 87 ? -2.143 -9.867 7.687 1.00 93.69 87 LEU A N 1
ATOM 708 C CA . LEU A 1 87 ? -3.577 -10.166 7.734 1.00 93.69 87 LEU A CA 1
ATOM 709 C C . LEU A 1 87 ? -4.391 -8.870 7.608 1.00 93.69 87 LEU A C 1
ATOM 711 O O . LEU A 1 87 ? -5.014 -8.453 8.579 1.00 93.69 87 LEU A O 1
ATOM 715 N N . PRO A 1 88 ? -4.283 -8.158 6.475 1.00 95.38 88 PRO A N 1
ATOM 716 C CA . PRO A 1 88 ? -4.828 -6.818 6.363 1.00 95.38 88 PRO A CA 1
ATOM 717 C C . PRO A 1 88 ? -6.355 -6.853 6.359 1.00 95.38 88 PRO A C 1
ATOM 719 O O . PRO A 1 88 ? -6.963 -7.694 5.700 1.00 95.38 88 PRO A O 1
ATOM 722 N N . ASP A 1 89 ? -6.962 -5.898 7.052 1.00 95.25 89 ASP A N 1
ATOM 723 C CA . ASP A 1 89 ? -8.407 -5.680 7.007 1.00 95.25 89 ASP A CA 1
ATOM 724 C C . ASP A 1 89 ? -8.762 -4.907 5.721 1.00 95.25 89 ASP A C 1
ATOM 726 O O . ASP A 1 89 ? -9.740 -5.216 5.041 1.00 95.25 89 ASP A O 1
ATOM 730 N N . VAL A 1 90 ? -7.883 -3.978 5.315 1.00 95.69 90 VAL A N 1
ATOM 731 C CA . VAL A 1 90 ? -7.999 -3.204 4.072 1.00 95.69 90 VAL A CA 1
ATOM 732 C C . VAL A 1 90 ? -6.680 -3.229 3.292 1.00 95.69 90 VAL A C 1
ATOM 734 O O . VAL A 1 90 ? -5.608 -2.972 3.847 1.00 95.69 90 VAL A O 1
ATOM 737 N N . ILE A 1 91 ? -6.755 -3.499 1.990 1.00 96.62 91 ILE A N 1
ATOM 738 C CA . ILE A 1 91 ? -5.658 -3.381 1.024 1.00 96.62 91 ILE A CA 1
ATOM 739 C C . ILE A 1 91 ? -5.926 -2.171 0.131 1.00 96.62 91 ILE A C 1
ATOM 741 O O . ILE A 1 91 ? -6.988 -2.075 -0.484 1.00 96.62 91 ILE A O 1
ATOM 745 N N . VAL A 1 92 ? -4.951 -1.272 0.028 1.00 96.75 92 VAL A N 1
ATOM 746 C CA . VAL A 1 92 ? -5.046 -0.048 -0.772 1.00 96.75 92 VAL A CA 1
ATOM 747 C C . VAL A 1 92 ? -3.984 -0.047 -1.858 1.00 96.75 92 VAL A C 1
ATOM 749 O O . VAL A 1 92 ? -2.787 -0.014 -1.567 1.00 96.75 92 VAL A O 1
ATOM 752 N N . TYR A 1 93 ? -4.416 0.004 -3.112 1.00 95.75 93 TYR A N 1
ATOM 753 C CA . TYR A 1 93 ? -3.550 0.356 -4.234 1.00 95.75 93 TYR A CA 1
ATOM 754 C C . TYR A 1 93 ? -3.471 1.884 -4.317 1.00 95.75 93 TYR A C 1
ATOM 756 O O . TYR A 1 93 ? -4.443 2.541 -4.680 1.00 9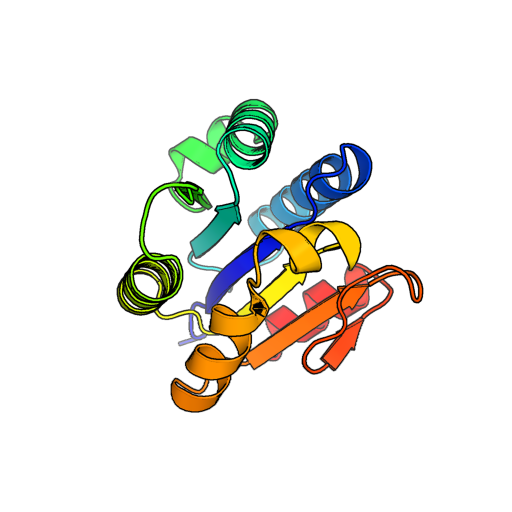5.75 93 TYR A O 1
ATOM 764 N N . PHE A 1 94 ? -2.338 2.466 -3.920 1.00 96.50 94 PHE A N 1
ATOM 765 C CA . PHE A 1 94 ? -2.205 3.913 -3.717 1.00 96.50 94 PHE A CA 1
ATOM 766 C C . PHE A 1 94 ? -1.428 4.567 -4.861 1.00 96.50 94 PHE A C 1
ATOM 768 O O . PHE A 1 94 ? -0.201 4.478 -4.907 1.00 96.50 94 PHE A O 1
ATOM 775 N N . LEU A 1 95 ? -2.122 5.226 -5.795 1.00 95.62 95 LEU A N 1
ATOM 776 C CA . LEU A 1 95 ? -1.522 5.854 -6.983 1.00 95.62 95 LEU A CA 1
ATOM 777 C C . LEU A 1 95 ? -0.544 4.925 -7.725 1.00 95.62 95 LEU A C 1
ATOM 779 O O . LEU A 1 95 ? 0.482 5.355 -8.252 1.00 95.62 95 LEU A O 1
ATOM 783 N N . ARG A 1 96 ? -0.848 3.624 -7.761 1.00 92.50 96 ARG A N 1
ATOM 784 C CA . ARG A 1 96 ? -0.045 2.627 -8.473 1.00 92.50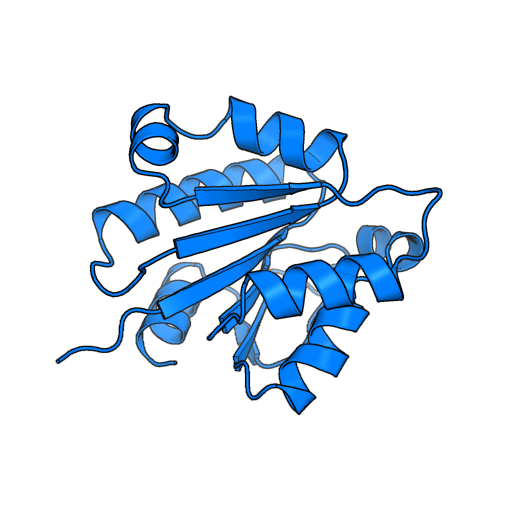 96 ARG A CA 1
ATOM 785 C C . ARG A 1 96 ? -0.271 2.792 -9.970 1.00 92.50 96 ARG A C 1
ATOM 787 O O . ARG A 1 96 ? -1.412 2.700 -10.407 1.00 92.50 96 ARG A O 1
ATOM 794 N N . SER A 1 97 ? 0.771 3.041 -10.762 1.00 91.25 97 SER A N 1
ATOM 795 C CA . SER A 1 97 ? 0.600 3.169 -12.215 1.00 91.25 97 SER A CA 1
ATOM 796 C C . SER A 1 97 ? 0.482 1.798 -12.888 1.00 91.25 97 SER A C 1
ATOM 798 O O . SER A 1 97 ? 1.047 0.819 -12.407 1.00 91.25 97 SER A O 1
ATOM 800 N N . MET A 1 98 ? -0.208 1.722 -14.030 1.00 88.06 98 MET A N 1
ATOM 801 C CA . MET A 1 98 ? -0.301 0.483 -14.821 1.00 88.06 98 MET A CA 1
ATOM 802 C C . MET A 1 98 ? 1.084 -0.003 -15.282 1.00 88.06 98 MET A C 1
ATOM 804 O O . MET A 1 98 ? 1.337 -1.201 -15.303 1.00 88.06 98 MET A O 1
ATOM 808 N N . LYS A 1 99 ? 2.015 0.924 -15.552 1.00 85.12 99 LYS A N 1
ATOM 809 C CA . LYS A 1 99 ? 3.410 0.603 -15.899 1.00 85.12 99 LYS A CA 1
ATOM 810 C C . LYS A 1 99 ? 4.170 -0.044 -14.742 1.00 85.12 99 LYS A C 1
ATOM 812 O O . LYS A 1 99 ? 4.946 -0.967 -14.957 1.00 85.12 99 LYS A O 1
ATOM 817 N N . ASP A 1 100 ? 3.937 0.423 -13.514 1.00 80.56 100 ASP A N 1
ATOM 818 C CA . ASP A 1 100 ? 4.514 -0.205 -12.321 1.00 80.56 100 ASP A CA 1
ATOM 819 C C . ASP A 1 100 ? 3.943 -1.610 -12.089 1.00 80.56 100 ASP A C 1
ATOM 821 O O . ASP A 1 100 ? 4.528 -2.408 -11.363 1.00 80.56 100 ASP A O 1
ATOM 825 N N . ASP A 1 101 ? 2.762 -1.906 -12.620 1.00 78.38 101 ASP A N 1
ATOM 826 C CA . ASP A 1 101 ? 2.091 -3.183 -12.402 1.00 78.38 101 ASP A CA 1
ATOM 827 C C . ASP A 1 101 ? 2.476 -4.229 -13.453 1.00 78.38 101 ASP A C 1
ATOM 829 O O . ASP A 1 101 ? 2.659 -5.389 -13.107 1.00 78.38 101 ASP A O 1
ATOM 833 N N . GLU A 1 102 ? 2.729 -3.817 -14.699 1.00 69.44 102 GLU A N 1
ATOM 834 C CA . GLU A 1 102 ? 3.259 -4.691 -15.761 1.00 69.44 102 GLU A CA 1
ATOM 835 C C . GLU A 1 102 ? 4.581 -5.378 -15.374 1.00 69.44 102 GLU A C 1
ATOM 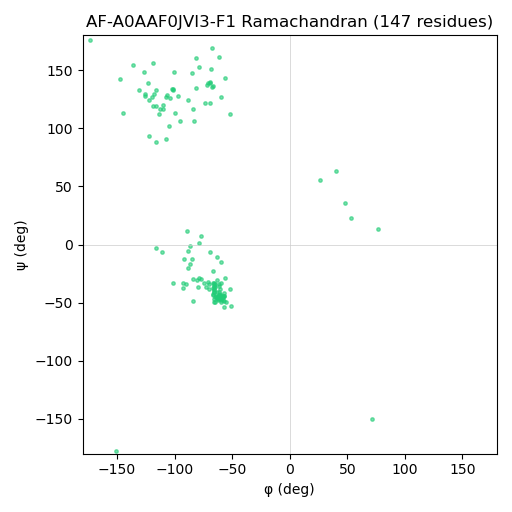837 O O . GLU A 1 102 ? 4.862 -6.481 -15.836 1.00 69.44 102 GLU A O 1
ATOM 842 N N . VAL A 1 103 ? 5.383 -4.747 -14.510 1.00 67.00 103 VAL A N 1
ATOM 843 C CA . VAL A 1 103 ? 6.683 -5.275 -14.063 1.00 67.00 103 VAL A CA 1
ATOM 844 C C . VAL A 1 103 ? 6.574 -6.099 -12.775 1.00 67.00 103 VAL A C 1
ATOM 846 O O . VAL A 1 103 ? 7.329 -7.050 -12.584 1.00 67.00 103 VAL A O 1
ATOM 849 N N . PHE A 1 104 ? 5.652 -5.742 -11.877 1.00 65.50 104 PHE A N 1
ATOM 850 C CA . PHE A 1 104 ? 5.627 -6.265 -10.504 1.00 65.50 104 PHE A CA 1
ATOM 851 C C . PHE A 1 104 ? 4.394 -7.107 -10.161 1.00 65.50 104 PHE A C 1
ATOM 853 O O . PHE A 1 104 ? 4.334 -7.614 -9.041 1.00 65.50 104 PHE A O 1
ATOM 860 N N . ASP A 1 105 ? 3.447 -7.240 -11.100 1.00 77.00 105 ASP A N 1
ATOM 861 C CA . ASP A 1 105 ? 2.163 -7.953 -11.012 1.00 77.00 105 ASP A CA 1
ATOM 862 C C . ASP A 1 105 ? 1.631 -8.038 -9.578 1.00 77.00 105 ASP A C 1
ATOM 864 O O . ASP A 1 105 ? 1.395 -9.109 -9.014 1.00 77.00 105 ASP A O 1
ATO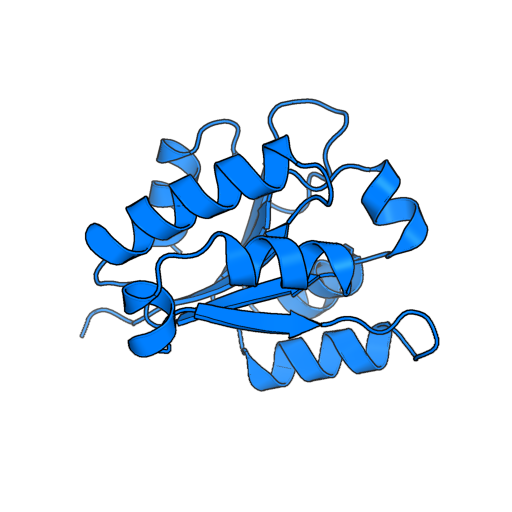M 868 N N . THR A 1 106 ? 1.486 -6.887 -8.914 1.00 73.81 106 THR A N 1
ATOM 869 C CA . THR A 1 106 ? 1.130 -6.880 -7.489 1.00 73.81 106 THR A CA 1
ATOM 870 C C . THR A 1 106 ? -0.358 -7.175 -7.284 1.00 73.81 106 THR A C 1
ATOM 872 O O . THR A 1 106 ? -0.852 -7.162 -6.150 1.00 73.81 106 THR A O 1
ATOM 875 N N . LYS A 1 107 ? -1.076 -7.545 -8.357 1.00 81.38 107 LYS A N 1
ATOM 876 C CA . LYS A 1 107 ? -2.435 -8.107 -8.346 1.00 81.38 107 LYS A CA 1
ATOM 877 C C . LYS A 1 107 ? -2.536 -9.414 -7.564 1.00 81.38 107 LYS A C 1
ATOM 879 O O . LYS A 1 107 ? -3.637 -9.791 -7.167 1.00 81.38 107 LYS A O 1
ATOM 884 N N . TYR A 1 108 ? -1.419 -10.068 -7.241 1.00 88.50 108 TYR A N 1
ATOM 885 C CA . TYR A 1 108 ? -1.420 -11.159 -6.262 1.00 88.50 108 TYR A CA 1
ATOM 886 C C . TYR A 1 108 ? -2.089 -10.754 -4.941 1.00 88.50 108 TYR A C 1
ATOM 888 O O . TYR A 1 108 ? -2.838 -11.556 -4.386 1.00 88.50 108 TYR A O 1
ATOM 896 N N . PHE A 1 109 ? -1.899 -9.512 -4.471 1.00 91.69 109 PHE A N 1
ATOM 897 C CA . PHE A 1 109 ? -2.574 -9.013 -3.267 1.00 91.69 109 PHE A CA 1
ATOM 898 C C . PHE A 1 109 ? -4.092 -8.908 -3.432 1.00 91.69 109 PHE A C 1
ATOM 900 O O . PHE A 1 109 ? -4.820 -9.184 -2.483 1.00 91.69 109 PHE A O 1
ATOM 907 N N . TYR A 1 110 ? -4.582 -8.581 -4.628 1.00 92.69 110 TYR A N 1
ATOM 908 C CA . TYR A 1 110 ? -6.012 -8.573 -4.923 1.00 92.69 110 TYR A CA 1
ATOM 909 C C . TYR A 1 110 ? -6.598 -9.987 -4.835 1.00 92.69 110 TYR A C 1
ATOM 911 O O . TYR A 1 110 ? -7.576 -10.215 -4.124 1.00 92.69 110 TYR A O 1
ATOM 919 N N . LEU A 1 111 ? -5.957 -10.962 -5.487 1.00 92.19 111 LEU A N 1
ATOM 920 C CA . LEU A 1 111 ? -6.431 -12.349 -5.504 1.00 92.19 111 LEU A CA 1
ATOM 921 C C . LEU A 1 111 ? -6.472 -12.973 -4.103 1.00 92.19 111 LEU A C 1
ATOM 923 O O . LEU A 1 111 ? -7.457 -13.618 -3.739 1.00 92.19 111 LEU A O 1
ATOM 927 N N . ILE A 1 112 ? -5.410 -12.797 -3.313 1.00 92.88 112 ILE A N 1
ATOM 928 C CA . ILE A 1 112 ? -5.365 -13.325 -1.943 1.00 92.88 112 ILE A CA 1
ATOM 929 C C . ILE A 1 112 ? -6.240 -12.513 -0.988 1.00 92.88 112 ILE A C 1
ATOM 931 O O . ILE A 1 112 ? -6.838 -13.102 -0.095 1.00 92.88 112 ILE A O 1
ATOM 935 N N . GLY A 1 113 ? -6.366 -11.199 -1.201 1.00 92.62 113 GLY A N 1
ATOM 936 C CA . GLY A 1 113 ? -7.222 -10.321 -0.410 1.00 92.62 113 GLY A CA 1
ATOM 937 C C . GLY A 1 113 ? -8.686 -10.733 -0.496 1.00 92.62 113 GLY A C 1
ATOM 938 O O . GLY A 1 113 ? -9.318 -10.908 0.540 1.00 92.62 113 GLY A O 1
ATOM 939 N N . ILE A 1 114 ? -9.191 -11.014 -1.705 1.00 92.50 114 ILE A N 1
ATOM 940 C CA . ILE A 1 114 ? -10.556 -11.533 -1.901 1.00 92.50 114 ILE A CA 1
ATOM 941 C C . ILE A 1 114 ? -10.760 -12.832 -1.125 1.00 92.50 114 ILE A C 1
ATOM 943 O O . ILE A 1 114 ? -11.740 -12.975 -0.399 1.00 92.50 114 ILE A O 1
ATOM 947 N N . LYS A 1 115 ? -9.829 -13.783 -1.255 1.00 90.88 115 LYS A N 1
ATOM 948 C CA . LYS A 1 115 ? -9.930 -15.079 -0.567 1.00 90.88 115 LYS A CA 1
ATOM 949 C C . LYS A 1 115 ? -9.828 -14.950 0.953 1.00 90.88 115 LYS A C 1
ATOM 951 O O . LYS A 1 115 ? -10.429 -15.745 1.665 1.00 90.88 115 LYS A O 1
ATOM 956 N N . GLY A 1 116 ? -9.053 -13.983 1.434 1.00 89.88 116 GLY A N 1
ATOM 957 C CA . GLY A 1 116 ? -8.851 -13.708 2.853 1.00 89.88 116 GLY A CA 1
ATOM 958 C C . GLY A 1 116 ? -9.896 -12.785 3.478 1.00 89.88 116 GLY A C 1
ATOM 959 O O . GLY A 1 116 ? -9.807 -12.530 4.673 1.00 89.88 116 GLY A O 1
ATOM 960 N N . GLY A 1 117 ? -10.866 -12.286 2.703 1.00 93.62 117 GLY A N 1
ATOM 961 C CA . GLY A 1 117 ? -11.918 -11.391 3.192 1.00 93.62 117 GLY A CA 1
ATOM 962 C C . GLY A 1 117 ? -11.476 -9.943 3.426 1.00 93.62 117 GLY A C 1
ATOM 963 O O . GLY A 1 117 ? -12.212 -9.186 4.052 1.00 93.62 117 GLY A O 1
ATOM 964 N N . SER A 1 118 ? -10.303 -9.538 2.934 1.00 95.25 118 SER A N 1
ATOM 965 C CA . SER A 1 118 ? -9.843 -8.150 3.027 1.00 95.25 118 SER A CA 1
ATOM 966 C C . SER A 1 118 ? -10.665 -7.251 2.106 1.00 95.25 118 SER A C 1
ATOM 968 O O . SER A 1 118 ? -10.911 -7.592 0.944 1.00 95.25 118 SER A O 1
ATOM 970 N N . LYS A 1 119 ? -11.015 -6.049 2.571 1.00 95.94 119 LYS A N 1
ATOM 971 C CA . LYS A 1 119 ? -11.536 -5.004 1.686 1.00 95.94 119 LYS A CA 1
ATOM 972 C C . LYS A 1 119 ? -10.420 -4.543 0.752 1.00 95.94 119 LYS A C 1
ATOM 974 O O . LYS A 1 119 ? -9.300 -4.312 1.197 1.00 95.94 119 LYS A O 1
ATOM 979 N N . ILE A 1 120 ? -10.717 -4.381 -0.535 1.00 96.12 120 ILE A N 1
ATOM 980 C CA . ILE A 1 120 ? -9.740 -3.892 -1.514 1.00 96.12 120 ILE A CA 1
ATOM 981 C C . ILE A 1 120 ? -10.250 -2.599 -2.129 1.00 96.12 120 ILE A C 1
ATOM 983 O O . ILE A 1 120 ? -11.377 -2.549 -2.626 1.00 96.12 120 ILE A O 1
ATOM 987 N N . ILE A 1 121 ? -9.407 -1.572 -2.084 1.00 96.38 121 ILE A N 1
ATOM 988 C CA . ILE A 1 121 ? -9.702 -0.244 -2.610 1.00 96.38 121 ILE A CA 1
ATOM 989 C C . ILE A 1 121 ? -8.506 0.304 -3.390 1.00 96.38 121 ILE A C 1
ATOM 991 O O . ILE A 1 121 ? -7.352 -0.063 -3.154 1.00 96.38 121 ILE A O 1
ATOM 995 N N . SER A 1 122 ? -8.780 1.208 -4.319 1.00 96.19 122 SER A N 1
ATOM 996 C CA . SER A 1 122 ? -7.780 1.885 -5.136 1.00 96.19 122 SER A CA 1
ATOM 997 C C . SER A 1 122 ? -7.933 3.390 -5.026 1.00 96.19 122 SER A C 1
ATOM 999 O O . SER A 1 122 ? -9.007 3.930 -5.280 1.00 96.19 122 SER A O 1
ATOM 1001 N N . TYR A 1 123 ? -6.839 4.071 -4.704 1.00 97.25 123 TYR A N 1
ATOM 1002 C CA . TYR A 1 123 ? -6.735 5.516 -4.835 1.00 97.25 123 TYR A CA 1
ATOM 1003 C C . TYR A 1 123 ? -6.083 5.844 -6.179 1.00 97.25 123 TYR A C 1
ATOM 1005 O O . TYR A 1 123 ? -4.890 5.600 -6.377 1.00 97.25 123 TYR A O 1
ATOM 1013 N N . ALA A 1 124 ? -6.888 6.330 -7.122 1.00 94.81 124 ALA A N 1
ATOM 1014 C CA . ALA A 1 124 ? -6.516 6.463 -8.525 1.00 94.81 124 ALA A CA 1
ATOM 1015 C C . ALA A 1 124 ? -7.148 7.717 -9.136 1.00 94.81 124 ALA A C 1
ATOM 1017 O O . ALA A 1 124 ? -8.363 7.782 -9.321 1.00 94.81 124 ALA A O 1
ATOM 1018 N N . VAL A 1 125 ? -6.316 8.694 -9.495 1.00 90.75 125 VAL A N 1
ATOM 1019 C CA . VAL A 1 125 ? -6.766 10.016 -9.973 1.00 90.75 125 VAL A CA 1
ATOM 1020 C C . VAL A 1 125 ? -7.048 10.075 -11.478 1.00 90.75 125 VAL A C 1
ATOM 1022 O O . VAL A 1 125 ? -7.736 10.977 -11.942 1.00 90.75 125 VAL A O 1
ATOM 1025 N N . ASP A 1 126 ? -6.562 9.104 -12.255 1.00 89.69 126 ASP A N 1
ATOM 1026 C CA . ASP A 1 126 ? -6.793 9.016 -13.700 1.00 89.69 126 ASP A CA 1
ATOM 1027 C C . ASP A 1 126 ? -6.777 7.552 -14.192 1.00 89.69 126 ASP A C 1
ATOM 1029 O O . ASP A 1 126 ? -6.628 6.614 -13.406 1.00 89.69 126 ASP A O 1
ATOM 1033 N N . ASN A 1 127 ? -6.927 7.349 -15.504 1.00 88.69 127 ASN A N 1
ATOM 1034 C CA . ASN A 1 127 ? -6.963 6.019 -16.131 1.00 88.69 127 ASN A CA 1
ATOM 1035 C C . ASN A 1 127 ? -5.578 5.371 -16.317 1.00 88.69 127 ASN A C 1
ATOM 1037 O O . ASN A 1 127 ? -5.478 4.285 -16.881 1.00 88.69 127 ASN A O 1
ATOM 1041 N N . ARG A 1 128 ? -4.497 6.031 -15.891 1.00 90.38 128 ARG A N 1
ATOM 1042 C CA . ARG A 1 128 ? -3.128 5.494 -15.936 1.00 90.38 128 ARG A CA 1
ATOM 1043 C C . ARG A 1 128 ? -2.787 4.704 -14.675 1.00 90.38 128 ARG A C 1
ATOM 1045 O O . ARG A 1 128 ? -1.712 4.105 -14.613 1.00 90.38 128 ARG A O 1
ATOM 1052 N N . HIS A 1 129 ? -3.680 4.708 -13.689 1.00 93.06 129 HIS A N 1
ATOM 1053 C CA . HIS A 1 129 ? -3.515 4.025 -12.417 1.00 93.06 129 HIS A CA 1
ATOM 1054 C C . HIS A 1 129 ? -4.280 2.702 -12.372 1.00 93.06 129 HIS A C 1
ATOM 1056 O O . HIS A 1 129 ? -5.358 2.556 -12.951 1.00 93.06 129 HIS A O 1
ATOM 1062 N N . VAL A 1 130 ? -3.720 1.750 -11.631 1.00 90.44 130 VAL A N 1
ATOM 1063 C CA . VAL A 1 130 ? -4.356 0.480 -11.292 1.00 90.44 130 VAL A CA 1
ATOM 1064 C C . VAL A 1 130 ? -5.649 0.762 -10.530 1.00 90.44 130 VAL A C 1
ATOM 1066 O O . VAL A 1 130 ? -5.652 1.484 -9.535 1.00 90.44 130 VAL A O 1
ATOM 1069 N N . CYS A 1 131 ? -6.745 0.177 -11.009 1.00 92.06 131 CYS A N 1
ATOM 1070 C CA . CYS A 1 131 ? -8.065 0.264 -10.393 1.00 92.06 131 CYS A CA 1
ATOM 1071 C C . CYS A 1 131 ? -8.561 -1.153 -10.079 1.00 92.06 131 CYS A C 1
ATOM 1073 O O . CYS A 1 131 ? -9.126 -1.830 -10.937 1.00 92.06 131 CYS A O 1
ATOM 1075 N N . LEU A 1 132 ? -8.304 -1.608 -8.854 1.00 90.69 132 LEU A N 1
ATOM 1076 C CA . LEU A 1 132 ? -8.738 -2.891 -8.304 1.00 90.69 132 LEU A CA 1
ATOM 1077 C C . LEU A 1 132 ? -9.650 -2.655 -7.093 1.00 90.69 132 LEU A C 1
ATOM 1079 O O . LEU A 1 132 ? -9.284 -1.924 -6.170 1.00 90.69 132 LEU A O 1
ATOM 1083 N N . GLY A 1 133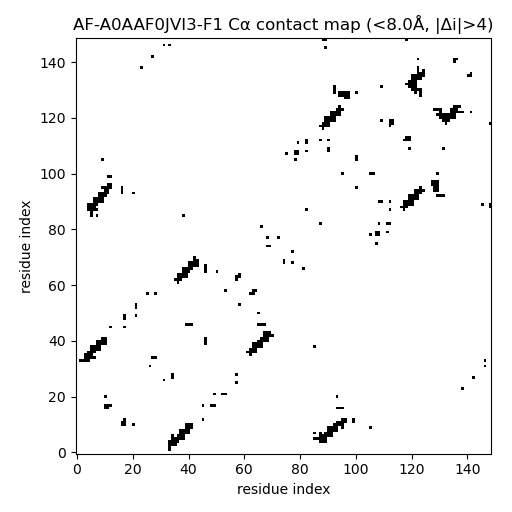 ? -10.822 -3.293 -7.083 1.00 92.44 133 GLY A N 1
ATOM 1084 C CA . GLY A 1 133 ? -11.842 -3.049 -6.057 1.00 92.44 133 GLY A CA 1
ATOM 1085 C C . GLY A 1 133 ? -12.515 -1.682 -6.215 1.00 92.44 133 GLY A C 1
ATOM 1086 O O . GLY A 1 133 ? -12.635 -1.178 -7.334 1.00 92.44 133 GLY A O 1
ATOM 1087 N N . ASP A 1 134 ? -12.956 -1.089 -5.103 1.00 94.69 134 ASP A N 1
ATOM 1088 C CA . ASP A 1 134 ? -13.614 0.223 -5.131 1.00 94.69 134 ASP A CA 1
ATOM 1089 C C . ASP A 1 134 ? -12.600 1.332 -5.420 1.00 94.69 134 ASP A C 1
ATOM 1091 O O . ASP A 1 134 ? -11.499 1.347 -4.866 1.00 94.69 134 ASP A O 1
ATOM 1095 N N . LYS A 1 135 ? -12.970 2.276 -6.288 1.00 95.88 135 LYS A N 1
ATOM 1096 C CA . LYS A 1 135 ? -12.104 3.381 -6.703 1.00 95.88 135 LYS A CA 1
ATOM 1097 C C . LYS A 1 135 ? -12.465 4.667 -5.966 1.00 95.88 135 LYS A C 1
ATOM 1099 O O . LYS A 1 135 ? -13.621 5.077 -5.975 1.00 95.88 135 LYS A O 1
ATOM 1104 N N . TYR A 1 136 ? -11.444 5.350 -5.462 1.00 95.88 136 TYR A N 1
ATOM 1105 C CA . TYR A 1 136 ? -11.534 6.681 -4.871 1.00 95.88 136 TYR A CA 1
ATOM 1106 C C . TYR A 1 136 ? -10.594 7.647 -5.590 1.00 95.88 136 TYR A C 1
ATOM 1108 O O . TYR A 1 136 ? -9.465 7.296 -5.944 1.00 95.88 136 TYR A O 1
ATOM 1116 N N . THR A 1 137 ? -11.072 8.870 -5.814 1.00 94.50 137 THR A N 1
ATOM 1117 C CA . THR A 1 137 ? -10.333 9.941 -6.506 1.00 94.50 137 THR A CA 1
ATOM 1118 C C . THR A 1 137 ? -9.930 11.080 -5.578 1.00 94.50 137 THR A C 1
ATOM 1120 O O . THR A 1 137 ? -9.190 11.963 -6.000 1.00 94.50 137 THR A O 1
ATOM 1123 N N . SER A 1 138 ? -10.383 11.065 -4.323 1.00 93.12 138 SER A N 1
ATOM 1124 C CA . SER A 1 138 ? -9.981 12.024 -3.296 1.00 93.12 138 SER A CA 1
ATOM 1125 C C . SER A 1 138 ? -9.462 11.321 -2.040 1.00 93.12 138 SER A C 1
ATOM 1127 O O . SER A 1 138 ? -9.905 10.223 -1.693 1.00 93.12 138 SER A O 1
ATOM 1129 N N . LEU A 1 139 ? -8.519 11.965 -1.345 1.00 91.88 139 LEU A N 1
ATOM 1130 C CA . LEU A 1 139 ? -7.976 11.444 -0.088 1.00 91.88 139 LEU A CA 1
ATOM 1131 C C . LEU A 1 139 ? -9.036 11.393 1.017 1.00 91.88 139 LEU A C 1
ATOM 1133 O O . LEU A 1 139 ? -9.058 10.435 1.776 1.00 91.88 139 LEU A O 1
ATOM 1137 N N . SER A 1 140 ? -9.947 12.366 1.081 1.00 90.50 140 SER A N 1
ATOM 1138 C CA . SER A 1 140 ? -11.008 12.389 2.094 1.00 90.50 140 SER A CA 1
ATOM 1139 C C . SER A 1 140 ? -12.000 11.235 1.929 1.00 90.50 140 SER A C 1
ATOM 1141 O O . SER A 1 140 ? -12.399 10.616 2.915 1.00 90.50 140 SER A O 1
ATOM 1143 N N . GLU A 1 141 ? -12.386 10.900 0.694 1.00 92.62 141 GLU A N 1
ATOM 1144 C CA . GLU A 1 141 ? -13.224 9.724 0.436 1.00 92.62 141 GLU A CA 1
ATOM 1145 C C . GLU A 1 141 ? -12.483 8.426 0.768 1.00 92.62 141 GLU A C 1
ATOM 1147 O O . GLU A 1 141 ? -13.080 7.511 1.332 1.00 92.62 141 GLU A O 1
ATOM 1152 N N . LEU A 1 142 ? -11.182 8.359 0.466 1.00 93.56 142 LEU A N 1
ATOM 1153 C CA . LEU A 1 142 ? -10.341 7.214 0.805 1.00 93.56 142 LEU A CA 1
ATOM 1154 C C . LEU A 1 142 ? -10.238 7.012 2.325 1.00 93.56 142 LEU A C 1
ATOM 1156 O O . LEU A 1 142 ? -10.397 5.890 2.805 1.00 93.56 142 LEU A O 1
ATOM 1160 N N . GLU A 1 143 ? -9.995 8.083 3.085 1.00 91.00 143 GLU A N 1
ATOM 1161 C CA . GLU A 1 143 ? -9.957 8.056 4.553 1.00 91.00 143 GLU A CA 1
ATOM 1162 C C . GLU A 1 143 ? -11.285 7.553 5.121 1.00 91.00 143 GLU A C 1
ATOM 1164 O O . GLU A 1 143 ? -11.298 6.620 5.928 1.00 91.00 143 GLU A O 1
ATOM 1169 N N . LYS A 1 144 ? -12.405 8.096 4.634 1.00 89.62 144 LYS A N 1
ATOM 1170 C CA . LYS A 1 144 ? -13.747 7.679 5.050 1.00 89.62 144 LYS A CA 1
ATOM 1171 C C . LYS A 1 144 ? -14.009 6.201 4.748 1.00 89.62 144 LYS A C 1
ATOM 1173 O O . LYS A 1 144 ? -14.499 5.473 5.607 1.00 89.62 144 LYS A O 1
ATOM 1178 N N . ALA A 1 145 ? -13.627 5.729 3.564 1.00 91.38 145 ALA A N 1
ATOM 1179 C CA . ALA A 1 145 ? -13.783 4.328 3.188 1.00 91.38 145 ALA A CA 1
ATOM 1180 C C . ALA A 1 145 ? -12.991 3.387 4.108 1.00 91.38 145 ALA A C 1
ATOM 1182 O O . ALA A 1 145 ? -13.494 2.337 4.512 1.00 91.38 145 ALA A O 1
ATOM 1183 N N . ILE A 1 146 ? -11.770 3.770 4.485 1.00 91.56 146 ILE A N 1
ATOM 1184 C CA . ILE A 1 146 ? -10.952 3.020 5.448 1.00 91.56 146 ILE A CA 1
ATOM 1185 C C . ILE A 1 146 ? -11.591 3.042 6.843 1.00 91.56 146 ILE A C 1
ATOM 1187 O O . ILE A 1 146 ? -11.542 2.050 7.568 1.00 91.56 146 ILE A O 1
ATOM 1191 N N . GLU A 1 147 ? -12.218 4.145 7.246 1.00 86.88 147 GLU A N 1
ATOM 1192 C CA . GLU A 1 147 ? -12.920 4.233 8.530 1.00 86.88 147 GLU A CA 1
ATOM 1193 C C . GLU A 1 147 ? -14.157 3.342 8.610 1.00 86.88 147 GLU A C 1
ATOM 1195 O O . GLU A 1 147 ? -14.431 2.792 9.684 1.00 86.88 147 GLU A O 1
ATOM 1200 N N . GLU A 1 148 ? -14.853 3.154 7.492 1.00 86.50 148 GLU A N 1
ATOM 1201 C CA . GLU A 1 148 ? -16.076 2.355 7.378 1.00 86.50 148 GLU A CA 1
ATOM 1202 C C . GLU A 1 148 ? -15.815 0.843 7.263 1.00 86.50 148 GLU A C 1
ATOM 1204 O O . GLU A 1 148 ? -16.623 0.070 7.772 1.00 86.50 148 GLU A O 1
ATOM 1209 N N . ASN A 1 149 ? -14.684 0.420 6.675 1.00 80.69 149 ASN A N 1
ATOM 1210 C CA . ASN A 1 149 ? -14.335 -0.999 6.424 1.00 80.69 149 ASN A CA 1
ATOM 1211 C C . ASN A 1 149 ? -13.291 -1.557 7.384 1.00 80.69 149 ASN A C 1
ATOM 1213 O O . ASN A 1 149 ? -13.679 -2.265 8.329 1.00 80.69 149 ASN A O 1
#

Foldseek 3Di:
DQAAFFEEEEFAQDPVRLVVVQVLLVCCVVPPPSHQAYEYEDAPNSQVVNVVSHDPVCVVVNRYHYHHDDLVDDLLVSLVVVCVVRVGQEYEHGQHFPVNCVRRVNCSCVVVCVVSNHQYEYAHQDPRGDGGHHYDPDSVVVSVVSVVD

Radius of gyration: 14.02 Å; Cα contacts (8 Å, |Δi|>4): 253; chains: 1; bounding box: 31×30×38 Å

pLDDT: mean 88.83, std 8.11, range [48.53, 97.25]

Secondary structure (DSSP, 8-state):
----EEEEEEE-SSHHHHHHHHHHHHHHHHH-TTEEEEEEEE-HHHHHHHHHHS-HHHHHTT-EEEEE--TTS-HHHHHHHHHHHH--SEEEEES-BHHHHHHH-TTHHHHHHHHHT-EEEEE-SSTTB---SEEESSHHHHHHHHHH-

Mean predicted aligned error: 4.23 Å

Sequence (149 aa):
MTEKKRLLLIPGTSRDSIRELIAFINSLIHVNSRINRIYIVGIKETIEVVGKSLPRDVLREKKVILYRLIEQKDWGAQVLRIFVNTLPDVIVYFLRSMKDDEVFDTKYFYLIGIKGGSKIISYAVDNRHVCLGDKYTSLSELEKAIEEN